Protein AF-A0A3Q0SQK0-F1 (afdb_monomer)

Nearest PDB structures (foldseek):
  8brd-assembly1_D  TM=5.828E-01  e=6.798E-01  Vibrio alginolyticus
  8ucs-assembly1_C  TM=5.882E-01  e=1.957E+00  Clostridium sporogenes
  6bml-assembly1_A  TM=6.201E-01  e=4.166E+00  Homo sapiens

Radius of gyration: 20.52 Å; Cα contacts (8 Å, |Δi|>4): 112; chains: 1; bounding box: 45×42×58 Å

Mean predicted aligned error: 10.25 Å

Solvent-accessible surface area (backbone atoms only — not comparable to full-atom values): 8428 Å² total; per-residue (Å²): 135,64,72,76,64,46,62,74,51,50,52,58,55,52,52,52,52,46,52,52,51,29,44,52,51,20,35,73,69,64,60,26,49,73,79,79,78,79,48,103,83,51,42,72,80,49,87,52,93,81,58,93,62,99,73,57,55,75,49,89,85,24,51,72,40,74,78,55,32,35,64,51,88,71,29,23,58,54,42,21,51,48,26,41,52,48,18,54,50,42,46,53,52,36,51,53,50,46,55,56,44,58,76,75,44,89,82,54,72,64,54,57,50,50,42,53,54,32,52,53,50,24,52,49,30,38,47,66,28,65,66,71,85,75,76,88,78,78,72,76,94,78,131

Structure (mmCIF, N/CA/C/O backbone):
data_AF-A0A3Q0SQK0-F1
#
_entry.id   AF-A0A3Q0SQK0-F1
#
loop_
_atom_site.group_PDB
_atom_site.id
_atom_site.type_symbol
_atom_site.label_atom_id
_atom_site.label_alt_id
_atom_site.label_comp_id
_atom_site.label_asym_id
_atom_site.label_entity_id
_atom_site.label_seq_id
_atom_site.pdbx_PDB_ins_code
_atom_site.Cartn_x
_atom_site.Cartn_y
_atom_site.Cartn_z
_atom_site.occupancy
_atom_site.B_iso_or_equiv
_atom_site.auth_seq_id
_atom_site.auth_comp_id
_atom_site.auth_asym_id
_atom_site.auth_atom_id
_atom_site.pdbx_PDB_model_num
ATOM 1 N N . MET A 1 1 ? -25.191 -12.096 12.110 1.00 54.06 1 MET A N 1
ATOM 2 C CA . MET A 1 1 ? -23.778 -12.019 12.561 1.00 54.06 1 MET A CA 1
ATOM 3 C C . MET A 1 1 ? -22.727 -12.049 11.431 1.00 54.06 1 MET A C 1
ATOM 5 O O . MET A 1 1 ? -21.552 -11.969 11.748 1.00 54.06 1 MET A O 1
ATOM 9 N N . SER A 1 2 ? -23.079 -12.100 10.135 1.00 63.44 2 SER A N 1
ATOM 10 C CA . SER A 1 2 ? -22.087 -12.367 9.065 1.00 63.44 2 SER A CA 1
ATOM 11 C C . SER A 1 2 ? -21.431 -11.121 8.426 1.00 63.44 2 SER A C 1
ATOM 13 O O . SER A 1 2 ? -20.229 -11.126 8.184 1.00 63.44 2 SER A O 1
ATOM 15 N N . VAL A 1 3 ? -22.164 -10.016 8.235 1.00 65.94 3 VAL A N 1
ATOM 16 C CA . VAL A 1 3 ? -21.689 -8.848 7.449 1.00 65.94 3 VAL A CA 1
ATOM 17 C C . VAL A 1 3 ? -20.423 -8.185 8.025 1.00 65.94 3 VAL A C 1
ATOM 19 O O . VAL A 1 3 ? -19.548 -7.742 7.289 1.00 65.94 3 VAL A O 1
ATOM 22 N N . TRP A 1 4 ? -20.258 -8.209 9.347 1.00 69.19 4 TRP A N 1
ATOM 23 C CA . TRP A 1 4 ? -19.097 -7.642 10.048 1.00 69.19 4 TRP A CA 1
ATOM 24 C C . TRP A 1 4 ? -17.790 -8.417 9.849 1.00 69.19 4 TRP A C 1
ATOM 26 O O . TRP A 1 4 ? -16.708 -7.869 10.063 1.00 69.19 4 TRP A O 1
ATOM 36 N N . MET A 1 5 ? -17.876 -9.688 9.449 1.00 71.94 5 MET A N 1
ATOM 37 C CA . MET A 1 5 ? -16.707 -10.499 9.098 1.00 71.94 5 MET A CA 1
ATOM 38 C C . MET A 1 5 ? -16.223 -10.214 7.676 1.00 71.94 5 MET A C 1
ATOM 40 O O . MET A 1 5 ? -15.050 -10.417 7.391 1.00 71.94 5 MET A O 1
ATOM 44 N N . ILE A 1 6 ? -17.094 -9.692 6.809 1.00 77.25 6 ILE A N 1
ATOM 45 C CA . ILE A 1 6 ? -16.763 -9.368 5.416 1.00 77.25 6 ILE A CA 1
ATOM 46 C C . ILE A 1 6 ? -15.925 -8.087 5.348 1.00 77.25 6 ILE A C 1
ATOM 48 O O . ILE A 1 6 ? -14.990 -8.009 4.562 1.00 77.25 6 ILE A O 1
ATOM 52 N N . LEU A 1 7 ? -16.201 -7.117 6.225 1.00 79.44 7 LEU A N 1
ATOM 53 C CA . LEU A 1 7 ? -15.537 -5.810 6.252 1.00 79.44 7 LEU A CA 1
ATOM 54 C C . LEU A 1 7 ? -13.988 -5.868 6.339 1.00 79.44 7 LEU A C 1
ATOM 56 O O . LEU A 1 7 ? -13.323 -5.192 5.561 1.00 79.44 7 LEU A O 1
ATOM 60 N N . PRO A 1 8 ? -13.364 -6.666 7.233 1.00 80.69 8 PRO A N 1
ATOM 61 C CA . PRO A 1 8 ? -11.905 -6.811 7.246 1.00 80.69 8 PRO A CA 1
ATOM 62 C C . PRO A 1 8 ? -11.363 -7.687 6.108 1.00 80.69 8 PRO A C 1
ATOM 64 O O . PRO A 1 8 ? -10.180 -7.598 5.808 1.00 80.69 8 PRO A O 1
ATOM 67 N N . VAL A 1 9 ? -12.194 -8.532 5.489 1.00 86.69 9 VAL A N 1
ATOM 68 C CA . VAL A 1 9 ? -11.796 -9.429 4.389 1.00 86.69 9 VAL A CA 1
ATOM 69 C C . VAL A 1 9 ? -11.846 -8.714 3.040 1.00 86.69 9 VAL A C 1
ATOM 71 O O . VAL A 1 9 ? -11.035 -8.998 2.164 1.00 86.69 9 VAL A O 1
ATOM 74 N N . SER A 1 10 ? -12.738 -7.738 2.865 1.00 86.75 10 SER A N 1
ATOM 75 C CA . SER A 1 10 ? -12.810 -6.960 1.627 1.00 86.75 10 SER A CA 1
ATOM 76 C C . SER A 1 10 ? -11.544 -6.143 1.389 1.00 86.75 10 SER A C 1
ATOM 78 O O . SER A 1 10 ? -11.132 -5.984 0.246 1.00 86.75 10 SER A O 1
ATOM 80 N N . LEU A 1 11 ? -10.892 -5.664 2.451 1.00 88.06 11 LEU A N 1
ATOM 81 C CA . LEU A 1 11 ? -9.666 -4.879 2.338 1.00 88.06 11 LEU A CA 1
ATOM 82 C C . LEU A 1 11 ? -8.514 -5.639 1.651 1.00 88.06 11 LEU A C 1
ATOM 84 O O . LEU A 1 11 ? -8.048 -5.146 0.626 1.00 88.06 11 LEU A O 1
ATOM 88 N N . PRO A 1 12 ? -8.067 -6.820 2.128 1.00 90.81 12 PRO A N 1
ATOM 89 C CA . PRO A 1 12 ? -7.002 -7.568 1.468 1.00 90.81 12 PRO A CA 1
ATOM 90 C C . PRO A 1 12 ? -7.405 -8.031 0.067 1.00 90.81 12 PRO A C 1
ATOM 92 O O . PRO A 1 12 ? -6.573 -8.023 -0.829 1.00 90.81 12 PRO A O 1
ATOM 95 N N . VAL A 1 13 ? -8.674 -8.385 -0.164 1.00 91.69 13 VAL A N 1
ATOM 96 C CA . VAL A 1 13 ? -9.137 -8.777 -1.506 1.00 91.69 13 VAL A CA 1
ATOM 97 C C . VAL A 1 13 ? -8.977 -7.622 -2.497 1.00 91.69 13 VAL A C 1
ATOM 99 O O . VAL A 1 13 ? -8.440 -7.820 -3.587 1.00 91.69 13 VAL A O 1
ATOM 102 N N . LEU A 1 14 ? -9.388 -6.410 -2.117 1.00 89.31 14 LEU A N 1
ATOM 103 C CA . LEU A 1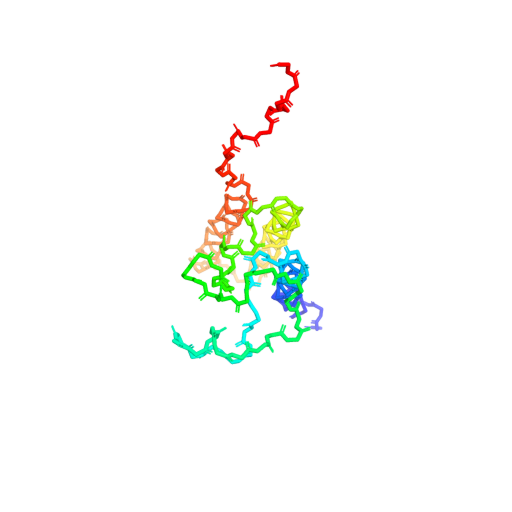 14 ? -9.264 -5.229 -2.971 1.00 89.31 14 LEU A CA 1
ATOM 104 C C . LEU A 1 14 ? -7.802 -4.815 -3.172 1.00 89.31 14 LEU A C 1
ATOM 106 O O . LEU A 1 14 ? -7.417 -4.514 -4.300 1.00 89.31 14 LEU A O 1
ATOM 110 N N . THR A 1 15 ? -6.974 -4.827 -2.122 1.00 90.69 15 THR A N 1
ATOM 111 C CA . THR A 1 15 ? -5.562 -4.432 -2.244 1.00 90.69 15 THR A CA 1
ATOM 112 C C . THR A 1 15 ? -4.752 -5.442 -3.046 1.00 90.69 15 THR A C 1
ATOM 114 O O . THR A 1 15 ? -3.994 -5.031 -3.917 1.00 90.69 15 THR A O 1
ATOM 117 N N . ILE A 1 16 ? -4.945 -6.747 -2.827 1.00 92.69 16 ILE A N 1
ATOM 118 C CA . ILE A 1 16 ? -4.274 -7.800 -3.603 1.00 92.69 16 ILE A CA 1
ATOM 119 C C . ILE A 1 16 ? -4.654 -7.673 -5.076 1.00 92.69 16 ILE A C 1
ATOM 121 O O . ILE A 1 16 ? -3.773 -7.604 -5.928 1.00 92.69 16 ILE A O 1
ATOM 125 N N . THR A 1 17 ? -5.951 -7.571 -5.377 1.00 93.38 17 THR A N 1
ATOM 126 C CA . THR A 1 17 ? -6.422 -7.416 -6.761 1.00 93.38 17 THR A CA 1
ATOM 127 C C . THR A 1 17 ? -5.850 -6.150 -7.401 1.00 93.38 17 THR A C 1
ATOM 129 O O . THR A 1 17 ? -5.367 -6.197 -8.529 1.00 93.38 17 THR A O 1
ATOM 132 N N . GLY A 1 18 ? -5.830 -5.030 -6.674 1.00 92.00 18 GLY A N 1
ATOM 133 C CA . GLY A 1 18 ? -5.242 -3.780 -7.152 1.00 92.00 18 GLY A CA 1
ATOM 134 C C . GLY A 1 18 ? -3.746 -3.899 -7.459 1.00 92.00 18 GLY A C 1
ATOM 135 O O . GLY A 1 18 ? -3.302 -3.440 -8.508 1.00 92.00 18 GLY A 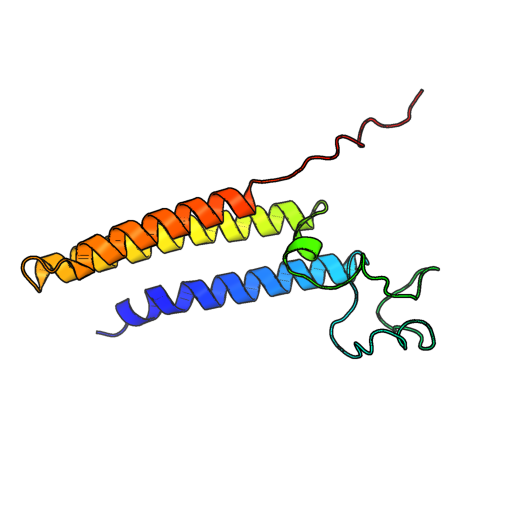O 1
ATOM 136 N N . ILE A 1 19 ? -2.970 -4.550 -6.590 1.00 91.19 19 ILE A N 1
ATOM 137 C CA . ILE A 1 19 ? -1.526 -4.754 -6.798 1.00 91.19 19 ILE A CA 1
ATOM 138 C C . ILE A 1 19 ? -1.270 -5.619 -8.038 1.00 91.19 19 ILE A C 1
ATOM 140 O O . ILE A 1 19 ? -0.382 -5.299 -8.825 1.00 91.19 19 ILE A O 1
ATOM 144 N N . TRP A 1 20 ? -2.070 -6.666 -8.258 1.00 92.00 20 TRP A N 1
ATOM 145 C CA . TRP A 1 20 ? -1.985 -7.482 -9.474 1.00 92.00 20 TRP A CA 1
ATOM 146 C C . TRP A 1 20 ? -2.259 -6.679 -10.746 1.00 92.00 20 TRP A C 1
ATOM 148 O O . TRP A 1 20 ? -1.575 -6.875 -11.747 1.00 92.00 20 TRP A O 1
ATOM 158 N N . VAL A 1 21 ? -3.215 -5.748 -10.710 1.00 91.62 21 VAL A N 1
ATOM 159 C CA . VAL A 1 21 ? -3.486 -4.851 -11.844 1.00 91.62 21 VAL A CA 1
ATOM 160 C C . VAL A 1 21 ? -2.285 -3.946 -12.125 1.00 91.62 21 VAL A C 1
ATOM 162 O O . VAL A 1 21 ? -1.881 -3.822 -13.278 1.00 91.62 21 VAL A O 1
ATOM 165 N N . VAL A 1 22 ? -1.683 -3.352 -11.091 1.00 91.81 22 VAL A N 1
ATOM 166 C CA . VAL A 1 22 ? -0.474 -2.520 -11.237 1.00 91.81 22 VAL A CA 1
ATOM 167 C C . VAL A 1 22 ? 0.681 -3.338 -11.821 1.00 91.81 22 VAL A C 1
ATOM 169 O O . VAL A 1 22 ? 1.335 -2.889 -12.756 1.00 91.81 22 VAL A O 1
ATOM 172 N N . TYR A 1 23 ? 0.883 -4.567 -11.342 1.00 89.69 23 TYR A N 1
ATOM 173 C CA . TYR A 1 23 ? 1.879 -5.485 -11.893 1.00 89.69 23 TYR A CA 1
ATOM 174 C C . TYR A 1 23 ? 1.628 -5.807 -13.372 1.00 89.69 23 TYR A C 1
ATOM 176 O O . TYR A 1 23 ? 2.541 -5.695 -14.184 1.00 89.69 23 TYR A O 1
ATOM 184 N N . ALA A 1 24 ? 0.393 -6.154 -13.743 1.00 88.56 24 ALA A N 1
ATOM 185 C CA . ALA A 1 24 ? 0.042 -6.457 -15.128 1.00 88.56 24 ALA A CA 1
ATOM 186 C C . ALA A 1 24 ? 0.267 -5.252 -16.057 1.00 88.56 24 ALA A C 1
ATOM 188 O O . ALA A 1 24 ? 0.739 -5.421 -17.179 1.00 88.56 24 ALA A O 1
ATOM 189 N N . MET A 1 25 ? -0.020 -4.036 -15.584 1.00 87.44 25 MET A N 1
ATOM 190 C CA . MET A 1 25 ? 0.259 -2.803 -16.326 1.00 87.44 25 MET A CA 1
ATOM 191 C C . MET A 1 25 ? 1.761 -2.563 -16.492 1.00 87.44 25 MET A C 1
ATOM 193 O O . MET A 1 25 ? 2.205 -2.246 -17.594 1.00 87.44 25 MET A O 1
ATOM 197 N N . ALA A 1 26 ? 2.547 -2.746 -15.432 1.00 86.94 26 ALA A N 1
ATOM 198 C CA . ALA A 1 26 ? 4.000 -2.607 -15.483 1.00 86.94 26 ALA A CA 1
ATOM 199 C C . ALA A 1 26 ? 4.639 -3.636 -16.435 1.00 86.94 26 ALA A C 1
ATOM 201 O O . ALA A 1 26 ? 5.567 -3.319 -17.178 1.00 86.94 26 ALA A O 1
ATOM 202 N N . LEU A 1 27 ? 4.104 -4.858 -16.456 1.00 84.81 27 LEU A N 1
ATOM 203 C CA . LEU A 1 27 ? 4.522 -5.941 -17.342 1.00 84.81 27 LEU A CA 1
ATOM 204 C C . LEU A 1 27 ? 4.168 -5.641 -18.811 1.00 84.81 27 LEU A C 1
ATOM 206 O O . LEU A 1 27 ? 5.005 -5.783 -19.702 1.00 84.81 27 LEU A O 1
ATOM 210 N N . TYR A 1 28 ? 2.949 -5.157 -19.067 1.00 84.25 28 TYR A N 1
ATOM 211 C CA . TYR A 1 28 ? 2.504 -4.763 -20.407 1.00 84.25 28 TYR A CA 1
ATOM 212 C C . TYR A 1 28 ? 3.327 -3.595 -20.970 1.00 84.25 28 TYR A C 1
ATOM 214 O O . TYR A 1 28 ? 3.706 -3.616 -22.137 1.00 84.25 28 TYR A O 1
ATOM 222 N N . ASN A 1 29 ? 3.669 -2.615 -20.127 1.00 83.69 29 ASN A N 1
ATOM 223 C CA . ASN A 1 29 ? 4.536 -1.489 -20.490 1.00 83.69 29 ASN A CA 1
ATOM 224 C C . ASN A 1 29 ? 6.035 -1.835 -20.476 1.00 83.69 29 ASN A C 1
ATOM 226 O O . ASN A 1 29 ? 6.858 -0.956 -20.714 1.00 83.69 29 ASN A O 1
ATOM 230 N N . GLN A 1 30 ? 6.399 -3.100 -20.226 1.00 78.38 30 GLN A N 1
ATOM 231 C CA . GLN A 1 30 ? 7.782 -3.593 -20.259 1.00 78.38 30 GLN A CA 1
ATOM 232 C C . GLN A 1 30 ? 8.702 -2.944 -19.207 1.00 78.38 30 GLN A C 1
ATOM 234 O O . GLN A 1 30 ? 9.924 -2.963 -19.344 1.00 78.38 30 GLN A O 1
ATOM 239 N N . HIS A 1 31 ? 8.134 -2.370 -18.144 1.00 79.69 31 HIS A N 1
ATOM 240 C CA . HIS A 1 31 ? 8.898 -1.776 -17.045 1.00 79.69 31 HIS A CA 1
ATOM 241 C C . HIS A 1 31 ? 9.467 -2.842 -16.102 1.00 79.69 31 HIS A C 1
ATOM 243 O O . HIS A 1 31 ? 10.548 -2.661 -15.538 1.00 79.69 31 HIS A O 1
ATOM 249 N N . VAL A 1 32 ? 8.764 -3.968 -15.951 1.00 81.69 32 VAL A N 1
ATOM 250 C CA . VAL A 1 32 ? 9.162 -5.085 -15.084 1.00 81.69 32 VAL A CA 1
ATOM 251 C C . VAL A 1 32 ? 9.117 -6.416 -15.818 1.00 81.69 32 VAL A C 1
ATOM 253 O O . VAL A 1 32 ? 8.388 -6.582 -16.794 1.00 81.69 32 VAL A O 1
ATOM 256 N N . CYS A 1 33 ? 9.874 -7.378 -15.305 1.00 78.69 33 CYS A N 1
ATOM 257 C CA . CYS A 1 33 ? 9.921 -8.733 -15.832 1.00 78.69 33 CYS A CA 1
ATOM 258 C C . CYS A 1 33 ? 8.801 -9.639 -15.285 1.00 78.69 33 CYS A C 1
ATOM 260 O O . CYS A 1 33 ? 8.305 -9.421 -14.171 1.00 78.69 33 CYS A O 1
ATOM 262 N N . PRO A 1 34 ? 8.397 -10.682 -16.036 1.00 77.00 34 PRO A N 1
ATOM 263 C CA . PRO A 1 34 ? 7.493 -11.707 -15.535 1.00 77.00 34 PRO A CA 1
ATOM 264 C C . PRO A 1 34 ? 8.111 -12.440 -14.339 1.00 77.00 34 PRO A C 1
ATOM 266 O O . PRO A 1 34 ? 9.328 -12.574 -14.227 1.00 77.00 34 PRO A O 1
ATOM 269 N N . VAL A 1 35 ? 7.255 -12.882 -13.417 1.00 76.31 35 VAL A N 1
ATOM 270 C CA . VAL A 1 35 ? 7.693 -13.579 -12.197 1.00 76.31 35 VAL A CA 1
ATOM 271 C C . VAL A 1 35 ? 8.014 -15.056 -12.463 1.00 76.31 35 VAL A C 1
ATOM 273 O O . VAL A 1 35 ? 8.813 -15.661 -11.749 1.00 76.31 35 VAL A O 1
ATOM 276 N N . ASP A 1 36 ? 7.408 -15.626 -13.505 1.00 67.62 36 ASP A N 1
ATOM 277 C CA . ASP A 1 36 ? 7.648 -16.989 -13.963 1.00 67.62 36 ASP A CA 1
ATOM 278 C C . ASP A 1 36 ? 9.027 -17.049 -14.661 1.00 67.62 36 ASP A C 1
ATOM 280 O O . ASP A 1 36 ? 9.277 -16.279 -15.583 1.00 67.62 36 ASP A O 1
ATOM 284 N N . ASN A 1 37 ? 9.924 -17.944 -14.215 1.00 50.75 37 ASN A N 1
ATOM 285 C CA . ASN A 1 37 ? 11.325 -18.128 -14.672 1.00 50.75 37 ASN A CA 1
ATOM 286 C C . ASN A 1 37 ? 12.409 -17.146 -14.169 1.00 50.75 37 ASN A C 1
ATOM 288 O O . ASN A 1 37 ? 13.425 -16.927 -14.832 1.00 50.75 37 ASN A O 1
ATOM 292 N N . TRP A 1 38 ? 12.298 -16.634 -12.941 1.00 57.88 38 TRP A N 1
ATOM 293 C CA . TRP A 1 38 ? 13.447 -16.001 -12.274 1.00 57.88 38 TRP A CA 1
ATOM 294 C C . TRP A 1 38 ? 14.512 -17.047 -11.875 1.00 57.88 38 TRP A C 1
ATOM 296 O O . TRP A 1 38 ? 14.490 -17.612 -10.781 1.00 57.88 38 TRP A O 1
ATOM 306 N N . LEU A 1 39 ? 15.495 -17.285 -12.743 1.00 52.81 39 LEU A N 1
ATOM 30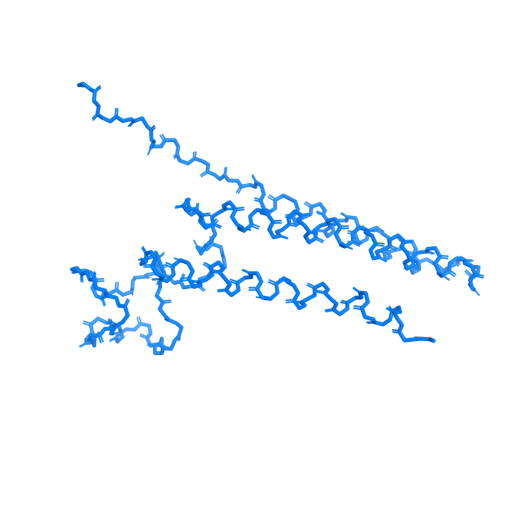7 C CA . LEU A 1 39 ? 16.856 -17.609 -12.315 1.00 52.81 39 LEU A CA 1
ATOM 308 C C . LEU A 1 39 ? 17.693 -16.358 -12.585 1.00 52.81 39 LEU A C 1
ATOM 310 O O . LEU A 1 39 ? 17.808 -15.953 -13.737 1.00 52.81 39 LEU A O 1
ATOM 314 N N . TYR A 1 40 ? 18.286 -15.773 -11.537 1.00 49.88 40 TYR A N 1
ATOM 315 C CA . TYR A 1 40 ? 19.030 -14.492 -11.511 1.00 49.88 40 TYR A CA 1
ATOM 316 C C . TYR A 1 40 ? 20.134 -14.322 -12.588 1.00 49.88 40 TYR A C 1
ATOM 318 O O . TYR A 1 40 ? 20.762 -13.273 -12.662 1.00 49.88 40 TYR A O 1
ATOM 326 N N . ASN A 1 41 ? 20.391 -15.339 -13.416 1.00 49.59 41 ASN A N 1
ATOM 327 C CA . ASN A 1 41 ? 21.434 -15.362 -14.437 1.00 49.59 41 ASN A CA 1
ATOM 328 C C . ASN A 1 41 ? 21.004 -15.973 -15.794 1.00 49.59 41 ASN A C 1
ATOM 330 O O . ASN A 1 41 ? 21.846 -16.093 -16.674 1.00 49.59 41 ASN A O 1
ATOM 334 N N . GLN A 1 42 ? 19.745 -16.403 -15.977 1.00 52.09 42 GLN A N 1
ATOM 335 C CA . GLN A 1 42 ? 19.329 -17.173 -17.172 1.00 52.09 42 GLN A CA 1
ATOM 336 C C . GLN A 1 42 ? 18.325 -16.437 -18.077 1.00 52.09 42 GLN A C 1
ATOM 338 O O . GLN A 1 42 ? 18.127 -16.818 -19.226 1.00 52.09 42 GLN A O 1
ATOM 343 N N . SER A 1 43 ? 17.752 -15.321 -17.617 1.00 56.62 43 SER A N 1
ATOM 344 C CA . SER A 1 43 ? 16.767 -14.534 -18.378 1.00 56.62 43 SER A CA 1
ATOM 345 C C . SER A 1 43 ? 17.322 -13.851 -19.637 1.00 56.62 43 SER A C 1
ATOM 347 O O . SER A 1 43 ? 16.559 -13.209 -20.339 1.00 56.62 43 SER A O 1
ATOM 349 N N . CYS A 1 44 ? 18.628 -13.948 -19.913 1.00 55.06 44 CYS A N 1
ATOM 350 C CA . CYS A 1 44 ? 19.271 -13.352 -21.091 1.00 55.06 44 CYS A CA 1
ATOM 351 C C . CYS A 1 44 ? 19.645 -14.402 -22.160 1.00 55.06 44 CYS A C 1
ATOM 353 O O . CYS A 1 44 ? 20.205 -14.036 -23.191 1.00 55.06 44 CYS A O 1
ATOM 355 N N . GLU A 1 45 ? 19.336 -15.685 -21.924 1.00 52.41 45 GLU A N 1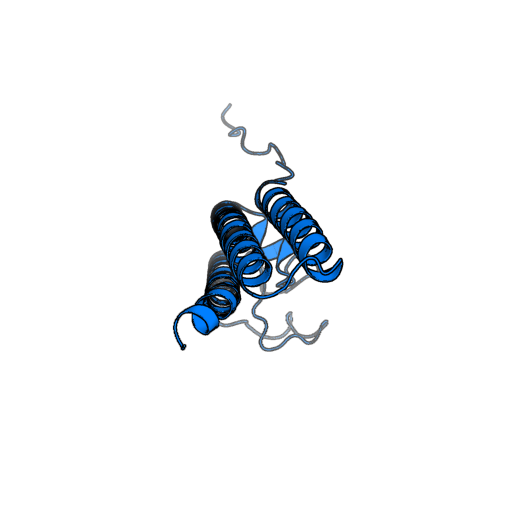
ATOM 356 C CA . GLU A 1 45 ? 19.498 -16.783 -22.894 1.00 52.41 45 GLU A CA 1
ATOM 357 C C . GLU A 1 45 ? 18.172 -17.216 -23.551 1.00 52.41 45 GLU A C 1
ATOM 359 O O . GLU A 1 45 ? 18.204 -17.771 -24.647 1.00 52.41 45 GLU A O 1
ATOM 364 N N . GLU A 1 46 ? 17.014 -16.948 -22.933 1.00 54.34 46 GLU A N 1
ATOM 365 C CA . GLU A 1 46 ? 15.697 -17.354 -23.449 1.00 54.34 46 GLU A CA 1
ATOM 366 C C . GLU A 1 46 ? 14.849 -16.162 -23.914 1.00 54.34 46 GLU A C 1
ATOM 368 O O . GLU A 1 46 ? 14.745 -15.142 -23.233 1.00 54.34 46 GLU A O 1
ATOM 373 N N . GLU A 1 47 ? 14.194 -16.307 -25.070 1.00 53.34 47 GLU A N 1
ATOM 374 C CA . GLU A 1 47 ? 13.214 -15.335 -25.557 1.00 53.34 47 GLU A CA 1
ATOM 375 C C . GLU A 1 47 ? 11.982 -15.313 -24.639 1.00 53.34 47 GLU A C 1
ATOM 377 O O . GLU A 1 47 ? 11.176 -16.246 -24.607 1.00 53.34 47 GLU A O 1
ATOM 382 N N . LEU A 1 48 ? 11.805 -14.225 -23.887 1.00 59.94 48 LEU A N 1
ATOM 383 C CA . LEU A 1 48 ? 10.585 -13.995 -23.122 1.00 59.94 48 LEU A CA 1
ATOM 384 C C . LEU A 1 48 ? 9.438 -13.632 -24.079 1.00 59.94 48 LEU A C 1
ATOM 386 O O . LEU A 1 48 ? 9.343 -12.504 -24.555 1.00 59.94 48 LEU A O 1
ATOM 390 N N . TYR A 1 49 ? 8.517 -14.572 -24.305 1.00 55.50 49 TYR A N 1
ATOM 391 C CA . TYR A 1 49 ? 7.341 -14.433 -25.187 1.00 55.50 49 TYR A CA 1
ATOM 392 C C . TYR A 1 49 ? 6.468 -13.193 -24.928 1.00 55.50 49 TYR A C 1
ATOM 394 O O . TYR A 1 49 ? 5.700 -12.780 -25.794 1.00 55.50 49 TYR A O 1
ATOM 402 N N . LEU A 1 50 ? 6.554 -12.614 -23.728 1.00 58.66 50 LEU A N 1
ATOM 403 C CA . LEU A 1 50 ? 5.765 -11.456 -23.319 1.00 58.66 50 LEU A CA 1
ATOM 404 C C . LEU A 1 50 ? 6.506 -10.117 -23.487 1.00 58.66 50 LEU A C 1
ATOM 406 O O . LEU A 1 50 ? 5.906 -9.059 -23.287 1.00 58.66 50 LEU A O 1
ATOM 410 N N . GLN A 1 51 ? 7.800 -10.152 -23.824 1.00 56.50 51 GLN A N 1
ATOM 411 C CA . GLN A 1 51 ? 8.662 -8.979 -23.896 1.00 56.50 51 GLN A CA 1
ATOM 412 C C . GLN A 1 51 ? 9.093 -8.732 -25.355 1.00 56.50 51 GLN A C 1
ATOM 414 O O . GLN A 1 51 ? 10.019 -9.353 -25.863 1.00 56.50 51 GLN A O 1
ATOM 419 N N . SER A 1 52 ? 8.372 -7.866 -26.078 1.00 53.41 52 SER A N 1
ATOM 420 C CA . SER A 1 52 ? 8.663 -7.541 -27.486 1.00 53.41 52 SER A CA 1
ATOM 421 C C . SER A 1 52 ? 9.505 -6.268 -27.575 1.00 53.41 52 SER A C 1
ATOM 423 O O . SER A 1 52 ? 8.976 -5.165 -27.701 1.00 53.41 52 SER A O 1
ATOM 425 N N . GLY A 1 53 ? 10.831 -6.413 -27.504 1.00 55.34 53 GLY A N 1
ATOM 426 C CA . GLY A 1 53 ? 11.778 -5.306 -27.643 1.00 55.34 53 GLY A CA 1
ATOM 427 C C . GLY A 1 53 ? 13.244 -5.762 -27.720 1.00 55.34 53 GLY A C 1
ATOM 428 O O . GLY A 1 53 ? 13.544 -6.920 -27.447 1.00 55.34 53 GLY A O 1
ATOM 429 N N . PRO A 1 54 ? 14.183 -4.864 -28.079 1.00 47.78 54 PRO A N 1
ATOM 430 C CA . PRO A 1 54 ? 15.607 -5.185 -28.254 1.00 47.78 54 PRO A CA 1
ATOM 431 C C . PRO A 1 54 ? 16.360 -5.504 -26.945 1.00 47.78 54 PRO A C 1
ATOM 433 O O . PRO A 1 54 ? 17.520 -5.904 -26.992 1.00 47.78 54 PRO A O 1
ATOM 436 N N . SER A 1 55 ? 15.726 -5.337 -25.779 1.00 51.97 55 SER A N 1
ATOM 437 C CA . SER A 1 55 ? 16.273 -5.660 -24.457 1.00 51.97 55 SER A CA 1
ATOM 438 C C . SER A 1 55 ? 15.528 -6.851 -23.841 1.00 51.97 55 SER A C 1
ATOM 440 O O . SER A 1 55 ? 14.654 -6.676 -22.997 1.00 51.97 55 SER A O 1
ATOM 442 N N . LEU A 1 56 ? 15.882 -8.065 -24.265 1.00 56.22 56 LEU A N 1
ATOM 443 C CA . LEU A 1 56 ? 15.345 -9.335 -23.744 1.00 56.22 56 LEU A CA 1
ATOM 444 C C . LEU A 1 56 ? 15.920 -9.739 -22.368 1.00 56.22 56 LEU A C 1
ATOM 446 O O . LEU A 1 56 ? 15.735 -10.866 -21.940 1.00 56.22 56 LEU A O 1
ATOM 450 N N . CYS A 1 57 ? 16.651 -8.857 -21.680 1.00 62.34 57 CYS A N 1
ATOM 451 C CA . CYS A 1 57 ? 17.444 -9.206 -20.498 1.00 62.34 57 CYS A CA 1
ATOM 452 C C . CYS A 1 57 ? 16.932 -8.455 -19.261 1.00 62.34 57 CYS A C 1
ATOM 454 O O . CYS A 1 57 ? 16.905 -7.223 -19.232 1.00 62.34 57 CYS A O 1
ATOM 456 N N . CYS A 1 58 ? 16.536 -9.206 -18.232 1.00 67.06 58 CYS A N 1
ATOM 457 C CA . CYS A 1 58 ? 16.112 -8.667 -16.942 1.00 67.06 58 CYS A CA 1
ATOM 458 C C . CYS A 1 58 ? 17.328 -8.294 -16.097 1.00 67.06 58 CYS A C 1
ATOM 460 O O . CYS A 1 58 ? 18.035 -9.165 -15.594 1.00 67.06 58 CYS A O 1
ATOM 462 N N . THR A 1 59 ? 17.572 -6.999 -15.917 1.00 67.12 59 THR A N 1
ATOM 463 C CA . THR A 1 59 ? 18.586 -6.510 -14.976 1.00 67.12 59 THR A CA 1
ATOM 464 C C . THR A 1 59 ? 17.971 -6.303 -13.587 1.00 67.12 59 THR A C 1
ATOM 466 O O . THR A 1 59 ? 16.751 -6.366 -13.407 1.00 67.12 59 THR A O 1
ATOM 469 N N . LEU A 1 60 ? 18.810 -6.020 -12.583 1.00 71.31 60 LEU A N 1
ATOM 470 C CA . LEU A 1 60 ? 18.362 -5.682 -11.222 1.00 71.31 60 LEU A CA 1
ATOM 471 C C . LEU A 1 60 ? 17.380 -4.488 -11.196 1.00 71.31 60 LEU A C 1
ATOM 473 O O . LEU A 1 60 ? 16.619 -4.321 -10.242 1.00 71.31 60 LEU A O 1
ATOM 477 N N . ASP A 1 61 ? 17.367 -3.666 -12.243 1.00 72.00 61 ASP A N 1
ATOM 478 C CA . ASP A 1 61 ? 16.475 -2.518 -12.353 1.00 72.00 61 ASP A CA 1
ATOM 479 C C . ASP A 1 61 ? 15.036 -2.881 -12.747 1.00 72.00 61 ASP A C 1
ATOM 481 O O . ASP A 1 61 ? 14.125 -2.118 -12.415 1.00 72.00 61 ASP A O 1
ATOM 485 N N . ASN A 1 62 ? 14.818 -4.054 -13.358 1.00 74.00 62 ASN A N 1
ATOM 486 C CA . ASN A 1 62 ? 13.531 -4.517 -13.902 1.00 74.00 62 ASN A CA 1
ATOM 487 C C . ASN A 1 62 ? 12.861 -5.619 -13.060 1.00 74.00 62 ASN A C 1
ATOM 489 O O . ASN A 1 62 ? 11.902 -6.260 -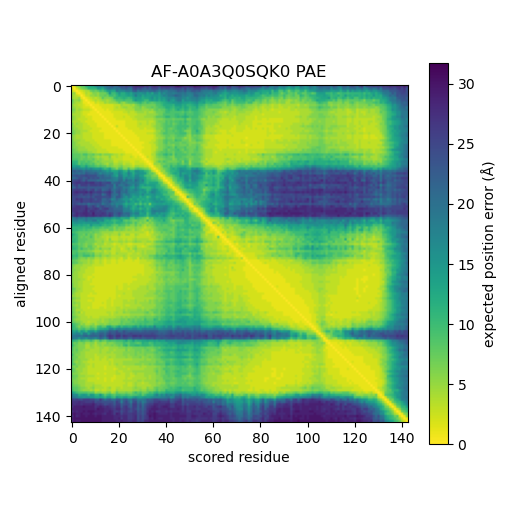13.497 1.00 74.00 62 ASN A O 1
ATOM 493 N N . VAL A 1 63 ? 13.359 -5.862 -11.846 1.00 79.25 63 VAL A N 1
ATOM 494 C CA . VAL A 1 63 ? 12.786 -6.853 -10.924 1.00 79.25 63 VAL A CA 1
ATOM 495 C C . VAL A 1 63 ? 11.345 -6.451 -10.570 1.00 79.25 63 VAL A C 1
ATOM 497 O O . VAL A 1 63 ? 11.128 -5.288 -10.213 1.00 79.25 63 VAL A O 1
ATOM 500 N N . PRO A 1 64 ? 10.365 -7.379 -10.603 1.00 80.62 64 PRO A N 1
ATOM 501 C CA . PRO A 1 64 ? 8.951 -7.096 -10.335 1.00 80.62 64 PRO A CA 1
ATOM 502 C C . PRO A 1 64 ? 8.660 -6.884 -8.841 1.00 80.62 64 PRO A C 1
ATOM 504 O O . PRO A 1 64 ? 7.890 -7.601 -8.203 1.00 80.62 64 PRO A O 1
ATOM 507 N N . LEU A 1 65 ? 9.305 -5.884 -8.251 1.00 84.12 65 LEU A N 1
ATOM 508 C CA . LEU A 1 65 ? 9.036 -5.413 -6.902 1.00 84.12 65 LEU A CA 1
ATOM 509 C C . LEU A 1 65 ? 7.839 -4.463 -6.938 1.00 84.12 65 LEU A C 1
ATOM 511 O O . LEU A 1 65 ? 7.737 -3.629 -7.832 1.00 84.12 65 LEU A O 1
ATOM 515 N N . ILE A 1 66 ? 6.981 -4.507 -5.915 1.00 83.31 66 ILE A N 1
ATOM 516 C CA . ILE A 1 66 ? 5.839 -3.578 -5.780 1.00 83.31 66 ILE A CA 1
ATOM 517 C C . ILE A 1 66 ? 6.306 -2.117 -5.864 1.00 83.31 66 ILE A C 1
ATOM 519 O O . ILE A 1 66 ? 5.653 -1.287 -6.488 1.00 83.31 66 ILE A O 1
ATOM 523 N N . SER A 1 67 ? 7.469 -1.818 -5.275 1.00 81.88 67 SER A N 1
ATOM 524 C CA . SER A 1 67 ? 8.079 -0.491 -5.334 1.00 81.88 67 SER A CA 1
ATOM 525 C C . SER A 1 67 ? 8.537 -0.089 -6.732 1.00 81.88 67 SER A C 1
ATOM 527 O O . SER A 1 67 ? 8.639 1.101 -6.971 1.00 81.88 67 SER A O 1
ATOM 529 N N . LYS A 1 68 ? 8.822 -1.032 -7.638 1.00 83.31 68 LYS A N 1
ATOM 530 C CA . LYS A 1 68 ? 9.198 -0.758 -9.032 1.00 83.31 68 LYS A CA 1
ATOM 531 C C . LYS A 1 68 ? 7.966 -0.649 -9.926 1.00 83.31 68 LYS A C 1
ATOM 533 O O . LYS A 1 68 ? 7.858 0.332 -10.650 1.00 83.31 68 LYS A O 1
ATOM 538 N N . CYS A 1 69 ? 7.002 -1.561 -9.787 1.00 82.88 69 CYS A N 1
ATOM 539 C CA . CYS A 1 69 ? 5.762 -1.570 -10.574 1.00 82.88 69 CYS A CA 1
ATOM 540 C C . CYS A 1 69 ? 4.885 -0.318 -10.394 1.00 82.88 69 CYS A C 1
ATOM 542 O O . CYS A 1 69 ? 3.965 -0.117 -11.170 1.00 82.88 69 CYS A O 1
ATOM 544 N N . GLY A 1 70 ? 5.081 0.466 -9.331 1.00 82.88 70 GLY A N 1
ATOM 545 C CA . GLY A 1 70 ? 4.298 1.671 -9.042 1.00 82.88 70 GLY A CA 1
ATOM 546 C C . GLY A 1 70 ? 5.072 2.978 -9.213 1.00 82.88 70 GLY A C 1
ATOM 547 O O . GLY A 1 70 ? 4.674 3.973 -8.610 1.00 82.88 70 GLY A O 1
ATOM 548 N N . THR A 1 71 ? 6.194 2.995 -9.944 1.00 84.31 71 THR A N 1
ATOM 549 C CA . THR A 1 71 ? 7.068 4.186 -10.018 1.00 84.31 71 THR A CA 1
ATOM 550 C C . THR A 1 71 ? 6.776 5.098 -11.196 1.00 84.31 71 THR A C 1
ATOM 552 O O . THR A 1 71 ? 6.839 6.319 -11.039 1.00 84.31 71 THR A O 1
ATOM 555 N N . LEU A 1 72 ? 6.446 4.547 -12.360 1.00 83.00 72 LEU A N 1
ATOM 556 C CA . LEU A 1 72 ? 6.300 5.315 -13.595 1.00 83.00 72 LEU A CA 1
ATOM 557 C C . LEU A 1 72 ? 4.826 5.700 -13.832 1.00 83.00 72 LEU A C 1
ATOM 559 O O . LEU A 1 72 ? 3.916 5.079 -13.295 1.00 83.00 72 LEU A O 1
ATOM 563 N N . PRO A 1 73 ? 4.505 6.750 -14.595 1.00 84.62 73 PRO A N 1
ATOM 564 C CA . PRO A 1 73 ? 3.141 6.933 -15.091 1.00 84.62 73 PRO A CA 1
ATOM 565 C C . PRO A 1 73 ? 2.854 5.905 -16.206 1.00 84.62 73 PRO A C 1
ATOM 567 O O . PRO A 1 73 ? 3.749 5.639 -17.007 1.00 84.62 73 PRO A O 1
ATOM 570 N N . PRO A 1 74 ? 1.635 5.332 -16.326 1.00 86.25 74 PRO A N 1
ATOM 571 C CA . PRO A 1 74 ? 0.412 5.556 -15.537 1.00 86.25 74 PRO A CA 1
ATOM 572 C C . PRO A 1 74 ? 0.266 4.677 -14.274 1.00 86.25 74 PRO A C 1
ATOM 574 O O . PRO A 1 74 ? -0.676 4.866 -13.503 1.00 86.25 74 PRO A O 1
ATOM 577 N N . GLU A 1 75 ? 1.162 3.716 -14.052 1.00 88.25 75 GLU A N 1
ATOM 578 C CA . GLU A 1 75 ? 1.099 2.719 -12.968 1.00 88.25 75 GLU A CA 1
ATOM 579 C C . GLU A 1 75 ? 1.157 3.342 -11.556 1.00 88.25 75 GLU A C 1
ATOM 581 O O . GLU A 1 75 ? 0.407 2.934 -10.666 1.00 88.25 75 GLU A O 1
ATOM 586 N N . SER A 1 76 ? 1.949 4.400 -11.366 1.00 89.12 76 SER A N 1
ATOM 587 C CA . SER A 1 76 ? 2.080 5.135 -10.102 1.00 89.12 76 SER A CA 1
ATOM 588 C C . SER A 1 76 ? 0.783 5.820 -9.668 1.00 89.12 76 SER A C 1
ATOM 590 O O . SER A 1 76 ? 0.458 5.852 -8.480 1.00 89.12 76 SER A O 1
ATOM 592 N N . CYS A 1 77 ? -0.013 6.306 -10.624 1.00 90.06 77 CYS A N 1
ATOM 593 C CA . CYS A 1 77 ? -1.327 6.895 -10.365 1.00 90.06 77 CYS A CA 1
ATOM 594 C C . CYS A 1 77 ? -2.313 5.841 -9.842 1.00 90.06 77 CYS A C 1
ATOM 596 O O . CYS A 1 77 ? -2.995 6.059 -8.839 1.00 90.06 77 CYS A O 1
ATOM 598 N N . PHE A 1 78 ? -2.340 4.661 -10.468 1.00 91.25 78 PHE A N 1
ATOM 599 C CA . PHE A 1 78 ? -3.162 3.543 -10.001 1.00 91.25 78 PHE A CA 1
ATOM 600 C C . PHE A 1 78 ? -2.720 3.047 -8.625 1.00 91.25 78 PHE A C 1
ATOM 602 O O . PHE A 1 78 ? -3.563 2.834 -7.753 1.00 91.25 78 PHE A O 1
ATOM 609 N N . PHE A 1 79 ? -1.413 2.919 -8.398 1.00 92.06 79 PHE A N 1
ATOM 610 C CA . PHE A 1 79 ? -0.870 2.552 -7.094 1.00 92.06 79 PHE A CA 1
ATOM 611 C C . PHE A 1 79 ? -1.284 3.559 -6.006 1.00 92.06 79 PHE A C 1
ATOM 613 O O . PHE A 1 79 ? -1.790 3.163 -4.954 1.00 92.06 79 PHE A O 1
ATOM 620 N N . SER A 1 80 ? -1.185 4.860 -6.296 1.00 92.69 80 SER A N 1
ATOM 621 C CA . SER A 1 80 ? -1.642 5.937 -5.411 1.00 92.69 80 SER A CA 1
ATOM 622 C C . SER A 1 80 ? -3.136 5.853 -5.092 1.00 92.69 80 SER A C 1
ATOM 624 O O . SER A 1 80 ? -3.534 5.960 -3.925 1.00 92.69 80 SER A O 1
ATOM 626 N N . LEU A 1 81 ? -3.969 5.601 -6.107 1.00 93.12 81 LEU A N 1
ATOM 627 C CA . LEU A 1 81 ? -5.414 5.423 -5.961 1.00 93.12 81 LEU A CA 1
ATOM 628 C C . LEU A 1 81 ? -5.738 4.237 -5.041 1.00 93.12 81 LEU A C 1
ATOM 630 O O . LEU A 1 81 ? -6.569 4.366 -4.137 1.00 93.12 81 LEU A O 1
ATOM 634 N N . ILE A 1 82 ? -5.068 3.098 -5.238 1.00 93.25 82 ILE A N 1
ATOM 635 C CA . ILE A 1 82 ? -5.257 1.880 -4.436 1.00 93.25 82 ILE A CA 1
ATOM 636 C C . ILE A 1 82 ? -4.848 2.129 -2.983 1.00 93.25 82 ILE A C 1
ATOM 638 O O . ILE A 1 82 ? -5.624 1.836 -2.074 1.00 93.25 82 ILE A O 1
ATOM 642 N N . CYS A 1 83 ? -3.669 2.706 -2.746 1.00 92.88 83 CYS A N 1
ATOM 643 C CA . CYS A 1 83 ? -3.181 3.019 -1.403 1.00 92.88 83 CYS A CA 1
ATOM 644 C C . CYS A 1 83 ? -4.075 4.037 -0.677 1.00 92.88 83 CYS A C 1
ATOM 646 O O . CYS A 1 83 ? -4.380 3.856 0.504 1.00 92.88 83 CYS A O 1
ATOM 648 N N . SER A 1 84 ? -4.554 5.066 -1.381 1.00 94.56 84 SER A N 1
ATOM 649 C CA . SER A 1 84 ? -5.440 6.088 -0.809 1.00 94.56 84 SER A CA 1
ATOM 650 C C . SER A 1 84 ? -6.828 5.533 -0.485 1.00 94.56 84 SER A C 1
ATOM 652 O O . SER A 1 84 ? -7.354 5.763 0.605 1.00 94.56 84 SER A O 1
ATOM 654 N N . THR A 1 85 ? -7.390 4.715 -1.379 1.00 93.62 85 THR A N 1
ATOM 655 C CA . THR A 1 85 ? -8.653 4.002 -1.130 1.00 93.62 85 THR A CA 1
ATOM 656 C C . THR A 1 85 ? -8.503 3.008 0.024 1.00 93.62 85 THR A C 1
ATOM 658 O O . THR A 1 85 ? -9.368 2.926 0.895 1.00 93.62 85 THR A O 1
ATOM 661 N N . GLY A 1 86 ? -7.380 2.286 0.075 1.00 93.50 86 GLY A N 1
ATOM 662 C CA . GLY A 1 86 ? -7.040 1.367 1.157 1.00 93.50 86 GLY A CA 1
ATOM 663 C C . GLY A 1 86 ? -6.966 2.072 2.508 1.00 93.50 86 GLY A C 1
ATOM 664 O O . GLY A 1 86 ? -7.566 1.596 3.466 1.00 93.50 86 GLY A O 1
ATOM 665 N N . SER A 1 87 ? -6.316 3.235 2.580 1.00 94.69 87 SER A N 1
ATOM 666 C CA . SER A 1 87 ? -6.247 4.050 3.798 1.00 94.69 87 SER A CA 1
ATOM 667 C C . SER A 1 87 ? -7.629 4.470 4.307 1.00 94.69 87 SER A C 1
ATOM 669 O O . SER A 1 87 ? -7.937 4.286 5.486 1.00 94.69 87 SER A O 1
ATOM 671 N N . PHE A 1 88 ? -8.507 4.941 3.414 1.00 93.25 88 PHE A N 1
ATOM 672 C CA . PHE A 1 88 ? -9.888 5.264 3.777 1.00 93.25 88 PHE A CA 1
ATOM 673 C C . PHE A 1 88 ? -10.634 4.039 4.329 1.00 93.25 88 PHE A C 1
ATOM 675 O O . PHE A 1 88 ? -11.290 4.123 5.369 1.00 93.25 88 PHE A O 1
ATOM 682 N N . MET A 1 89 ? -10.485 2.880 3.683 1.00 92.06 89 MET A N 1
ATOM 683 C CA . MET A 1 89 ? -11.097 1.632 4.141 1.00 92.06 89 MET A CA 1
ATOM 684 C C . MET A 1 89 ? -10.546 1.172 5.500 1.00 92.06 89 MET A C 1
ATOM 686 O O . MET A 1 89 ? -11.341 0.783 6.354 1.00 92.06 89 MET A O 1
ATOM 690 N N . VAL A 1 90 ? -9.228 1.255 5.747 1.00 94.12 90 VAL A N 1
ATOM 691 C CA . VAL A 1 90 ? -8.628 0.961 7.067 1.00 94.12 90 VAL A CA 1
ATOM 692 C C . VAL A 1 90 ? -9.252 1.856 8.131 1.00 94.12 90 VAL A C 1
ATOM 694 O O . VAL A 1 90 ? -9.716 1.348 9.151 1.00 94.12 90 VAL A O 1
ATOM 697 N N . MET A 1 91 ? -9.322 3.165 7.881 1.00 93.75 91 MET A N 1
ATOM 698 C CA . MET A 1 91 ? -9.930 4.126 8.801 1.00 93.75 91 MET A CA 1
ATOM 699 C C . MET A 1 91 ? -11.377 3.763 9.147 1.00 93.75 91 MET A C 1
ATOM 701 O O . MET A 1 91 ? -11.735 3.701 10.324 1.00 93.75 91 MET A O 1
ATOM 705 N N . VAL A 1 92 ? -12.200 3.460 8.140 1.00 91.69 92 VAL A N 1
ATOM 706 C CA . VAL A 1 92 ? -13.599 3.054 8.339 1.00 91.69 92 VAL A CA 1
ATOM 707 C C . VAL A 1 92 ? -13.691 1.758 9.149 1.00 91.69 92 VAL A C 1
ATOM 709 O O . VAL A 1 92 ? -14.448 1.693 10.117 1.00 91.69 92 VAL A O 1
ATOM 712 N N . ILE A 1 93 ? -12.898 0.738 8.807 1.00 91.19 93 ILE A N 1
ATOM 713 C CA . ILE A 1 93 ? -12.888 -0.549 9.519 1.00 91.19 93 ILE A CA 1
ATOM 714 C C . ILE A 1 93 ? -12.502 -0.349 10.986 1.00 91.19 93 ILE A C 1
ATOM 716 O O . ILE A 1 93 ? -13.162 -0.890 11.872 1.00 91.19 93 ILE A O 1
ATOM 720 N N . VAL A 1 94 ? -11.453 0.427 11.252 1.00 91.88 94 VAL A N 1
ATOM 721 C CA . VAL A 1 94 ? -10.927 0.655 12.601 1.00 91.88 94 VAL A CA 1
ATOM 722 C C . VAL A 1 94 ? -11.928 1.433 13.455 1.00 91.88 94 VAL A C 1
ATOM 724 O O . VAL A 1 94 ? -12.190 1.026 14.585 1.00 91.88 94 VAL A O 1
ATOM 727 N N . LEU A 1 95 ? -12.550 2.490 12.921 1.00 90.88 95 LEU A N 1
ATOM 728 C CA . LEU A 1 95 ? -13.580 3.252 13.638 1.00 90.88 95 LEU A CA 1
ATOM 729 C C . LEU A 1 95 ? -14.799 2.392 13.974 1.00 90.88 95 LEU A C 1
ATOM 731 O O . LEU A 1 95 ? -15.275 2.404 15.109 1.00 90.88 95 LEU A O 1
ATOM 735 N N . LEU A 1 96 ? -15.280 1.609 13.010 1.00 89.38 96 LEU A N 1
ATOM 736 C CA . LEU A 1 96 ? -16.420 0.725 13.221 1.00 89.38 96 LEU A CA 1
ATOM 737 C C . LEU A 1 96 ? -16.109 -0.379 14.241 1.00 89.38 96 LEU A C 1
ATOM 739 O O . LEU A 1 96 ? -16.944 -0.691 15.089 1.00 89.38 96 LEU A O 1
ATOM 743 N N . ARG A 1 97 ? -14.899 -0.954 14.203 1.00 87.75 97 ARG A N 1
ATOM 744 C CA . ARG A 1 97 ? -14.443 -1.927 15.207 1.00 87.75 97 ARG A CA 1
ATOM 745 C C . ARG A 1 97 ? -14.347 -1.296 16.590 1.00 87.75 97 ARG A C 1
ATOM 747 O O . ARG A 1 97 ? -14.810 -1.909 17.548 1.00 87.75 97 ARG A O 1
ATOM 754 N N . TYR A 1 98 ? -13.822 -0.078 16.683 1.00 88.25 98 TYR A N 1
ATOM 755 C CA . TYR A 1 98 ? -13.729 0.658 17.938 1.00 88.25 98 TYR A CA 1
ATOM 756 C C . TYR A 1 98 ? -15.113 0.923 18.553 1.00 88.25 98 TYR A C 1
ATOM 758 O O . TYR A 1 98 ? -15.317 0.645 19.738 1.00 88.25 98 TYR A O 1
ATOM 766 N N . ALA A 1 99 ? -16.076 1.378 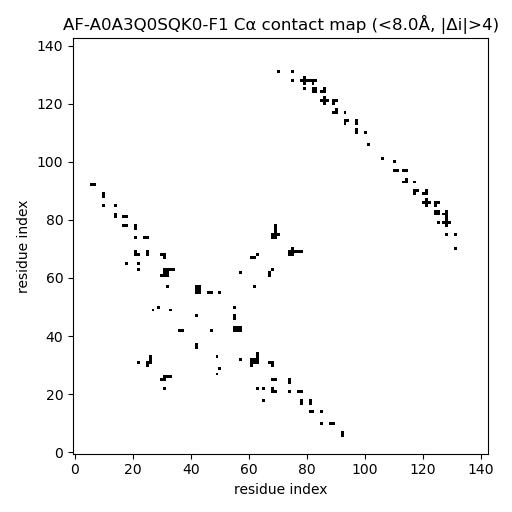17.740 1.00 87.94 99 ALA A N 1
ATOM 767 C CA . ALA A 1 99 ? -17.463 1.618 18.147 1.00 87.94 99 ALA A CA 1
ATOM 768 C C . ALA A 1 99 ? -18.180 0.327 18.592 1.00 87.94 99 ALA A C 1
ATOM 770 O O . ALA A 1 99 ? -18.844 0.287 19.621 1.00 87.94 99 ALA A O 1
ATOM 771 N N . HIS A 1 100 ? -17.978 -0.778 17.876 1.00 85.38 100 HIS A N 1
ATOM 772 C CA . HIS A 1 100 ? -18.537 -2.071 18.273 1.00 85.38 100 HIS A CA 1
ATOM 773 C C . HIS A 1 100 ? -17.976 -2.604 19.594 1.00 85.38 100 HIS A C 1
ATOM 775 O O . HIS A 1 100 ? -18.680 -3.270 20.355 1.00 85.38 100 HIS A O 1
ATOM 781 N N . VAL A 1 101 ? -16.691 -2.371 19.858 1.00 86.75 101 VAL A N 1
ATOM 782 C CA . VAL A 1 101 ? -16.046 -2.860 21.080 1.00 86.75 101 VAL A CA 1
ATOM 783 C C . VAL A 1 101 ? -16.489 -2.043 22.291 1.00 86.75 101 VAL A C 1
ATOM 785 O O . VAL A 1 101 ? -16.745 -2.645 23.332 1.00 86.7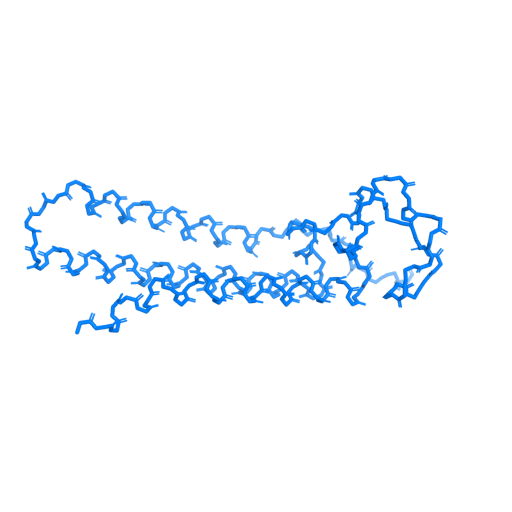5 101 VAL A O 1
ATOM 788 N N . ILE A 1 102 ? -16.642 -0.717 22.163 1.00 85.56 102 ILE A N 1
ATOM 789 C CA . ILE A 1 102 ? -17.074 0.136 23.284 1.00 85.56 102 ILE A CA 1
ATOM 790 C C . ILE A 1 102 ? -18.519 -0.150 23.717 1.00 85.56 102 ILE A C 1
ATOM 792 O O . ILE A 1 102 ? -18.817 -0.085 24.906 1.00 85.56 102 ILE A O 1
ATOM 796 N N . GLU A 1 103 ? -19.395 -0.543 22.787 1.00 82.44 103 GLU A N 1
ATOM 797 C CA . GLU A 1 103 ? -20.770 -0.947 23.109 1.00 82.44 103 GLU A CA 1
ATOM 798 C C . GLU A 1 103 ? -20.839 -2.258 23.907 1.00 82.44 103 GLU A C 1
ATOM 800 O O . GLU A 1 103 ? -21.773 -2.463 24.681 1.00 82.44 103 GLU A O 1
ATOM 805 N N . LYS A 1 104 ? -19.859 -3.158 23.739 1.00 77.25 104 LYS A N 1
ATOM 806 C CA . LYS A 1 104 ? -19.894 -4.508 24.324 1.00 77.25 104 LYS A CA 1
ATOM 807 C C . LYS A 1 104 ? -18.981 -4.698 25.539 1.00 77.25 104 LYS A C 1
ATOM 809 O O . LYS A 1 104 ? -19.293 -5.516 26.401 1.00 77.25 104 LYS A O 1
ATOM 814 N N . HIS A 1 105 ? -17.860 -3.984 25.618 1.00 72.69 105 HIS A N 1
ATOM 815 C CA . HIS A 1 105 ? -16.881 -4.106 26.699 1.00 72.69 105 HIS A CA 1
ATOM 816 C C . HIS A 1 105 ? -16.413 -2.725 27.179 1.00 72.69 105 HIS A C 1
ATOM 818 O O . HIS A 1 105 ? -15.891 -1.928 26.401 1.00 72.69 105 HIS A O 1
ATOM 824 N N . GLN A 1 106 ? -16.532 -2.462 28.486 1.00 63.09 106 GLN A N 1
ATOM 825 C CA . GLN A 1 106 ? -15.982 -1.250 29.092 1.00 63.09 106 GLN A CA 1
ATOM 826 C C . GLN A 1 106 ? -14.448 -1.313 29.141 1.00 63.09 106 GLN A C 1
ATOM 828 O O . GLN A 1 106 ? -13.865 -2.071 29.910 1.00 63.09 106 GLN A O 1
ATOM 833 N N . ASN A 1 107 ? -13.823 -0.480 28.306 1.00 67.38 107 ASN A N 1
ATOM 834 C CA . ASN A 1 107 ? -12.442 0.005 28.375 1.00 67.38 107 ASN A CA 1
ATOM 835 C C . ASN A 1 107 ? -11.347 -1.060 28.521 1.00 67.38 107 ASN A C 1
ATOM 837 O O . ASN A 1 107 ? -10.777 -1.272 29.588 1.00 67.38 107 ASN A O 1
ATOM 841 N N . CYS A 1 108 ? -10.960 -1.641 27.387 1.00 70.50 108 CYS A N 1
ATOM 842 C CA . CYS A 1 108 ? -9.701 -2.363 27.267 1.00 70.50 108 CYS A CA 1
ATOM 843 C C . CYS A 1 108 ? -8.669 -1.487 26.542 1.00 70.50 108 CYS A C 1
ATOM 845 O O . CYS A 1 108 ? -8.959 -0.956 25.467 1.00 70.50 108 CYS A O 1
ATOM 847 N N . VAL A 1 109 ? -7.450 -1.385 27.090 1.00 85.00 109 VAL A N 1
ATOM 848 C CA . VAL A 1 109 ? -6.281 -0.730 26.459 1.00 85.00 109 VAL A CA 1
ATOM 849 C C . VAL A 1 109 ? -6.077 -1.216 25.020 1.00 85.00 109 VAL A C 1
ATOM 851 O O . VAL A 1 109 ? -5.673 -0.445 24.153 1.00 85.00 109 VAL A O 1
ATOM 854 N N . LEU A 1 110 ? -6.440 -2.471 24.742 1.00 86.62 110 LEU A N 1
ATOM 855 C CA . LEU A 1 110 ? -6.366 -3.078 23.418 1.00 86.62 110 LEU A CA 1
ATOM 856 C C . LEU A 1 110 ? -7.239 -2.367 22.367 1.00 86.62 110 LEU A C 1
ATOM 858 O O . LEU A 1 110 ? -6.827 -2.258 21.215 1.00 86.62 110 LEU A O 1
ATOM 862 N N . ASN A 1 111 ? -8.410 -1.842 22.748 1.00 87.31 111 ASN A N 1
ATOM 863 C CA . ASN A 1 111 ? -9.294 -1.130 21.820 1.00 87.31 111 ASN A CA 1
ATOM 864 C C . ASN A 1 111 ? -8.647 0.185 21.358 1.00 87.31 111 ASN A C 1
ATOM 866 O O . ASN A 1 111 ? -8.532 0.446 20.162 1.00 87.31 111 ASN A O 1
ATOM 870 N N . THR A 1 112 ? -8.124 0.967 22.307 1.00 88.31 112 THR A N 1
ATOM 871 C CA . THR A 1 112 ? -7.381 2.202 22.017 1.00 88.31 112 THR A CA 1
ATOM 872 C C . THR A 1 112 ? -6.085 1.918 21.262 1.00 88.31 112 THR A C 1
ATOM 874 O O . THR A 1 112 ? -5.769 2.627 20.312 1.00 88.31 112 THR A O 1
ATOM 877 N N . ALA A 1 113 ? -5.359 0.854 21.615 1.00 91.94 113 ALA A N 1
ATOM 878 C CA . ALA A 1 113 ? -4.159 0.449 20.889 1.00 91.94 113 ALA A CA 1
ATOM 879 C C . ALA A 1 113 ? -4.470 0.128 19.417 1.00 91.94 113 ALA A C 1
ATOM 881 O O . ALA A 1 113 ? -3.748 0.589 18.538 1.00 91.94 113 ALA A O 1
ATOM 882 N N . SER A 1 114 ? -5.567 -0.590 19.141 1.00 90.00 114 SER A N 1
ATOM 883 C CA . SER A 1 114 ? -5.995 -0.907 17.770 1.00 90.00 114 SER A CA 1
ATOM 884 C C . SER A 1 114 ? -6.409 0.327 16.963 1.00 90.00 114 SER A C 1
ATOM 886 O O . SER A 1 114 ? -6.154 0.397 15.761 1.00 90.00 114 SER A O 1
ATOM 888 N N . LEU A 1 115 ? -6.991 1.331 17.628 1.00 92.06 115 LEU A N 1
ATOM 889 C CA . LEU A 1 115 ? -7.289 2.619 17.014 1.00 92.06 115 LEU A CA 1
ATOM 890 C C . LEU A 1 115 ? -5.987 3.313 16.597 1.00 92.06 115 LEU A C 1
ATOM 892 O O . LEU A 1 115 ? -5.821 3.649 15.427 1.00 92.06 115 LEU A O 1
ATOM 896 N N . CYS A 1 116 ? -5.032 3.457 17.518 1.00 94.56 116 CYS A N 1
ATOM 897 C CA . CYS A 1 116 ? -3.749 4.105 17.240 1.00 94.56 116 CYS A CA 1
ATOM 898 C C . CYS A 1 116 ? -2.977 3.414 16.106 1.00 94.56 116 CYS A C 1
ATOM 900 O O . CYS A 1 116 ? -2.503 4.085 15.190 1.00 94.56 116 CYS A O 1
ATOM 902 N N . THR A 1 117 ? -2.873 2.081 16.125 1.00 93.50 117 THR A N 1
ATOM 903 C CA . THR A 1 117 ? -2.183 1.338 15.059 1.00 93.50 117 THR A CA 1
ATOM 904 C C . THR A 1 117 ? -2.905 1.450 13.717 1.00 93.50 117 THR A C 1
ATOM 906 O O . THR A 1 117 ? -2.246 1.571 12.685 1.00 93.50 117 THR A O 1
ATOM 909 N N . GLY A 1 118 ? -4.240 1.490 13.716 1.00 94.25 118 GLY A N 1
ATOM 910 C CA . GLY A 1 118 ? -5.050 1.721 12.521 1.00 94.25 118 GLY A CA 1
ATOM 911 C C . GLY A 1 118 ? -4.816 3.091 11.877 1.00 94.25 118 GLY A C 1
ATOM 912 O O . GLY A 1 118 ? -4.650 3.183 10.658 1.00 94.25 118 GLY A O 1
ATOM 913 N N . TRP A 1 119 ? -4.726 4.150 12.684 1.00 95.00 119 TRP A N 1
ATOM 914 C CA . TRP A 1 119 ? -4.393 5.499 12.210 1.00 95.00 119 TRP A CA 1
ATOM 915 C C . TRP A 1 119 ? -2.974 5.575 11.635 1.00 95.00 119 TRP A C 1
ATOM 917 O O . TRP A 1 119 ? -2.781 6.127 10.553 1.00 95.00 119 TRP A O 1
ATOM 927 N N . ILE A 1 120 ? -1.991 4.967 12.309 1.00 96.19 120 ILE A N 1
ATOM 928 C CA . ILE A 1 120 ? -0.601 4.905 11.823 1.00 96.19 120 ILE A CA 1
ATOM 929 C C . ILE A 1 120 ? -0.527 4.146 10.490 1.00 96.19 120 ILE A C 1
ATOM 931 O O . ILE A 1 120 ? 0.126 4.606 9.555 1.00 96.19 120 ILE A O 1
ATOM 935 N N . CYS A 1 121 ? -1.233 3.018 10.369 1.00 94.50 121 CYS A N 1
ATOM 936 C CA . CYS A 1 121 ? -1.314 2.250 9.126 1.00 94.50 121 CYS A CA 1
ATOM 937 C C . CYS A 1 121 ? -1.912 3.083 7.981 1.00 94.50 121 CYS A C 1
ATOM 939 O O . CYS A 1 121 ? -1.347 3.138 6.890 1.00 94.50 121 CYS A O 1
ATOM 941 N N . SER A 1 122 ? -3.010 3.790 8.252 1.00 95.06 122 SER A N 1
ATOM 942 C CA . SER A 1 122 ? -3.688 4.651 7.277 1.00 95.06 122 SER A CA 1
ATOM 943 C C . SER A 1 122 ? -2.789 5.798 6.803 1.00 95.06 122 SER A C 1
ATOM 945 O O . SER A 1 122 ? -2.732 6.082 5.605 1.00 95.06 122 SER A O 1
ATOM 947 N N . ALA A 1 123 ? -2.036 6.417 7.718 1.00 95.31 123 ALA A N 1
ATOM 948 C CA . ALA A 1 123 ? -1.054 7.447 7.388 1.00 95.31 123 ALA A CA 1
ATOM 949 C C . ALA A 1 123 ? 0.095 6.890 6.532 1.00 95.31 123 ALA A C 1
ATOM 951 O O . ALA A 1 123 ? 0.468 7.501 5.532 1.00 95.31 123 ALA A O 1
ATOM 952 N N . GLY A 1 124 ? 0.608 5.703 6.875 1.00 94.25 124 GLY A N 1
ATOM 953 C CA . GLY A 1 124 ? 1.643 5.020 6.099 1.00 94.25 124 GLY A CA 1
ATOM 954 C C . GLY A 1 124 ? 1.198 4.696 4.671 1.00 94.25 124 GLY A C 1
ATOM 955 O O . GLY A 1 124 ? 1.947 4.946 3.731 1.00 94.25 124 GLY A O 1
ATOM 956 N N . LEU A 1 125 ? -0.037 4.216 4.488 1.00 92.94 125 LEU A N 1
ATOM 957 C CA . LEU A 1 125 ? -0.603 3.941 3.162 1.00 92.94 125 LEU A CA 1
ATOM 958 C C . LEU A 1 125 ? -0.742 5.210 2.314 1.00 92.94 125 LEU A C 1
ATOM 960 O O . LEU A 1 125 ? -0.372 5.199 1.142 1.00 92.94 125 LEU A O 1
ATOM 964 N N . ILE A 1 126 ? -1.221 6.314 2.897 1.00 93.75 126 ILE A N 1
ATOM 965 C CA . ILE A 1 126 ? -1.310 7.601 2.187 1.00 93.75 126 ILE A CA 1
ATOM 966 C C . ILE A 1 126 ? 0.077 8.090 1.799 1.00 93.75 126 ILE A C 1
ATOM 968 O O . ILE A 1 126 ? 0.275 8.495 0.656 1.00 93.75 126 ILE A O 1
ATOM 972 N N . MET A 1 127 ? 1.038 8.024 2.721 1.00 92.81 127 MET A N 1
ATOM 973 C CA . MET A 1 127 ? 2.406 8.446 2.454 1.00 92.81 127 MET A CA 1
ATOM 974 C C . MET A 1 127 ? 3.016 7.622 1.318 1.00 92.81 127 MET A C 1
ATOM 976 O O . MET A 1 127 ? 3.443 8.206 0.334 1.00 92.81 127 MET A O 1
ATOM 980 N N . VAL A 1 128 ? 2.981 6.289 1.384 1.00 90.25 128 VAL A N 1
ATOM 981 C CA . VAL A 1 128 ? 3.520 5.411 0.327 1.00 90.25 128 VAL A CA 1
ATOM 982 C C . VAL A 1 128 ? 2.842 5.651 -1.024 1.00 90.25 128 VAL A C 1
ATOM 984 O O . VAL A 1 128 ? 3.524 5.702 -2.041 1.00 90.25 128 VAL A O 1
ATOM 987 N N . GLY A 1 129 ? 1.519 5.833 -1.048 1.00 88.38 129 GLY A N 1
ATOM 988 C CA . GLY A 1 129 ? 0.783 6.064 -2.291 1.00 88.38 129 GLY A CA 1
ATOM 989 C C . GLY A 1 129 ? 1.039 7.434 -2.925 1.00 88.38 129 GLY A C 1
ATOM 990 O O . GLY A 1 129 ? 0.917 7.578 -4.137 1.00 88.38 129 GLY A O 1
ATOM 991 N N . ASN A 1 130 ? 1.370 8.455 -2.133 1.00 88.50 130 ASN A N 1
ATOM 992 C CA . ASN A 1 130 ? 1.522 9.834 -2.617 1.00 88.50 130 ASN A CA 1
ATOM 993 C C . ASN A 1 130 ? 2.979 10.305 -2.666 1.00 88.50 130 ASN A C 1
ATOM 995 O O . ASN A 1 130 ? 3.258 11.357 -3.239 1.00 88.50 130 ASN A O 1
ATOM 999 N N . PHE A 1 131 ? 3.913 9.547 -2.091 1.00 85.94 131 PHE A N 1
ATOM 1000 C CA . PHE A 1 131 ? 5.336 9.853 -2.142 1.00 85.94 131 PHE A CA 1
ATOM 1001 C C . PHE A 1 131 ? 5.896 9.504 -3.520 1.00 85.94 131 PHE A C 1
ATOM 1003 O O . PHE A 1 131 ? 6.524 8.469 -3.733 1.00 85.94 131 PHE A O 1
ATOM 1010 N N . GLN A 1 132 ? 5.639 10.388 -4.476 1.00 73.00 132 GLN A N 1
ATOM 1011 C CA . GLN A 1 132 ? 6.235 10.329 -5.798 1.00 73.00 132 GLN A CA 1
ATOM 1012 C C . GLN A 1 132 ? 7.522 11.151 -5.767 1.00 73.00 132 GLN A C 1
ATOM 1014 O O . GLN A 1 132 ? 7.491 12.375 -5.635 1.00 73.00 132 GLN A O 1
ATOM 1019 N N . VAL A 1 133 ? 8.671 10.480 -5.876 1.00 64.50 133 VAL A N 1
ATOM 1020 C CA . VAL A 1 133 ? 9.946 11.157 -6.138 1.00 64.50 133 VAL A CA 1
ATOM 1021 C C . VAL A 1 133 ? 9.915 11.575 -7.603 1.00 64.50 133 VAL A C 1
ATOM 1023 O O . VAL A 1 133 ? 10.355 10.840 -8.481 1.00 64.50 133 VAL A O 1
ATOM 1026 N N . GLN A 1 134 ? 9.298 12.720 -7.889 1.00 55.72 134 GLN A N 1
ATOM 1027 C CA . GLN A 1 134 ? 9.210 13.242 -9.243 1.00 55.72 134 GLN A CA 1
ATOM 1028 C C . GLN A 1 134 ? 10.620 13.573 -9.749 1.00 55.72 134 GLN A C 1
ATOM 1030 O O . GLN A 1 134 ? 11.194 14.608 -9.417 1.00 55.72 134 GLN A O 1
ATOM 1035 N N . SER A 1 135 ? 11.187 12.697 -10.579 1.00 47.62 135 SER A N 1
ATOM 1036 C CA . SER A 1 135 ? 12.206 13.097 -11.542 1.00 47.62 135 SER A CA 1
ATOM 1037 C C . SER A 1 135 ? 11.502 13.988 -12.560 1.00 47.62 135 SER A C 1
ATOM 1039 O O . SER A 1 135 ? 10.841 13.500 -13.472 1.00 47.62 135 SER A O 1
ATOM 1041 N N . SER A 1 136 ? 11.577 15.303 -12.376 1.00 43.56 136 SER A N 1
ATOM 1042 C CA . SER A 1 136 ? 11.172 16.292 -13.374 1.00 43.56 136 SER A CA 1
ATOM 1043 C C . SER A 1 136 ? 12.040 16.156 -14.634 1.00 43.56 136 SER A C 1
ATOM 1045 O O . SER A 1 136 ? 12.924 16.967 -14.874 1.00 43.56 136 SER A O 1
ATOM 1047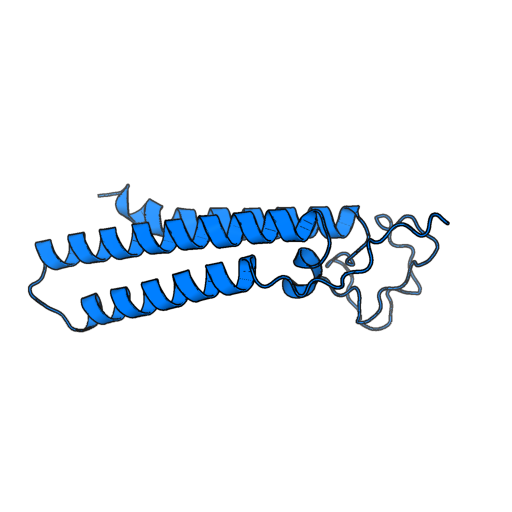 N N . PHE A 1 137 ? 11.812 15.123 -15.443 1.00 45.41 137 PHE A N 1
ATOM 1048 C CA . PHE A 1 137 ? 12.281 15.035 -16.824 1.00 45.41 137 PHE A CA 1
ATOM 1049 C C . PHE A 1 137 ? 11.078 14.765 -17.727 1.00 45.41 137 PHE A C 1
ATOM 1051 O O . PHE A 1 137 ? 10.884 13.709 -18.316 1.00 45.41 137 PHE A O 1
ATOM 1058 N N . SER A 1 138 ? 10.192 15.750 -17.759 1.00 42.41 138 SER A N 1
ATOM 1059 C CA . SER A 1 138 ? 9.202 15.924 -18.817 1.00 42.41 138 SER A CA 1
ATOM 1060 C C . SER A 1 138 ? 9.059 17.420 -19.088 1.00 42.41 138 SER A C 1
ATOM 1062 O O . SER A 1 138 ? 7.960 17.960 -19.117 1.00 42.41 138 SER A O 1
ATOM 1064 N N . LEU A 1 139 ? 10.193 18.114 -19.231 1.00 37.19 139 LEU A N 1
ATOM 1065 C CA . LEU A 1 139 ? 10.227 19.259 -20.132 1.00 37.19 139 LEU A CA 1
ATOM 1066 C C . LEU A 1 139 ? 10.434 18.662 -21.528 1.00 37.19 139 LEU A C 1
ATOM 1068 O O . LEU A 1 139 ? 11.391 17.905 -21.709 1.00 37.19 139 LEU A O 1
ATOM 1072 N N . PRO A 1 140 ? 9.536 18.920 -22.490 1.00 46.59 140 PRO A N 1
ATOM 1073 C CA . PRO A 1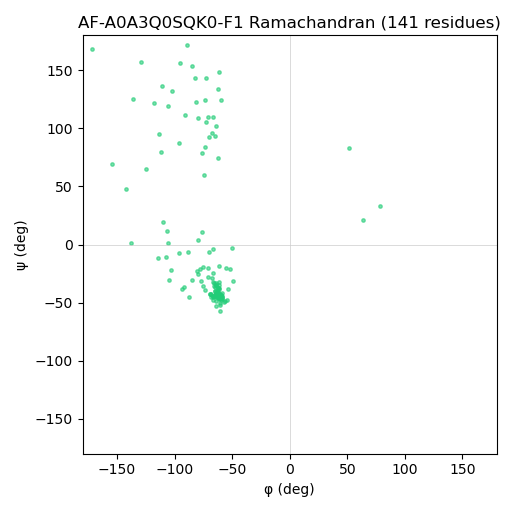 140 ? 9.772 18.514 -23.862 1.00 46.59 140 PRO A CA 1
ATOM 1074 C C . PRO A 1 140 ? 11.063 19.191 -24.329 1.00 46.59 140 PRO A C 1
ATOM 1076 O O . PRO A 1 140 ? 11.188 20.411 -24.251 1.00 46.59 140 PRO A O 1
ATOM 1079 N N . LEU A 1 141 ? 12.029 18.402 -24.805 1.00 47.06 141 LEU A N 1
ATOM 1080 C CA . LEU A 1 141 ? 13.037 18.924 -25.721 1.00 47.06 141 LEU A CA 1
ATOM 1081 C C . LEU A 1 141 ? 12.300 19.321 -27.001 1.00 47.06 141 LEU A C 1
ATOM 1083 O O . LEU A 1 141 ? 12.023 18.498 -27.869 1.00 47.06 141 LEU A O 1
ATOM 1087 N N . GLY A 1 142 ? 11.927 20.589 -27.040 1.00 53.06 142 GLY A N 1
ATOM 1088 C CA . GLY A 1 142 ? 11.427 21.306 -28.193 1.00 53.06 142 GLY A CA 1
ATOM 1089 C C . GLY A 1 142 ? 11.735 22.776 -27.971 1.00 53.06 142 GLY A C 1
ATOM 1090 O O . GLY A 1 142 ? 10.840 23.510 -27.574 1.00 53.06 142 GLY A O 1
ATOM 1091 N N . GLU A 1 143 ? 13.022 23.132 -28.019 1.00 35.75 143 GLU A N 1
ATOM 1092 C CA . GLU A 1 143 ? 13.673 23.956 -29.058 1.00 35.75 143 GLU A CA 1
ATOM 1093 C C . GLU A 1 143 ? 15.197 23.760 -28.976 1.00 35.75 143 GLU A C 1
ATOM 1095 O O . GLU A 1 143 ? 15.722 23.646 -27.842 1.00 35.75 143 GLU A O 1
#

Sequence (143 aa):
MSVWMILPVSLPVLTITGIWVVYAMALYNQHVCPVDNWLYNQSCEEELYLQSGPSLCCTLDNVPLISKCGTLPPESCFFSLICSTGSFMVMVIVLLRYAHVIEKHQNCVLNTASLCTGWICSAGLIMVGNFQVQSSFSLPLGE

Secondary structure (DSSP, 8-state):
--HHHHHHHHHHHHHHHHHHHHHHHHHHTTSS--STT--TTTTTTS--TT--SS-----GGG---HHHHTSSTTHHHHHHHHHHHHHHHHHHHHHHHHHHHHHHSS--HHHHHHHHHHHHHHHHHHHHHH--------S----

InterPro domains:
  IPR019402 CWH43-like, N-terminal domain [PF10277] (4-137)
  IPR050911 DRAM/TMEM150 Autophagy Modulator [PTHR21324] (6-138)

Organism: Amphilophus citrinellus (NCBI:txid61819)

pLDDT: mean 77.95, std 16.24, range [35.75, 96.19]

Foldseek 3Di:
DPPLVVLVVVLCVLLVVLLVVLLVVCLQVVQADDPPDDPVPCQVPDADPSHPDPPSDDDPRRHSDSLRSLQDPPSLVSLLVSLLVSLVSLLVSLVVQLVVCVVPDPDDPVNVVSNVVSNVSSVVSNCSSPPHPDPPPPPDPDD